Protein AF-A0A7S1DIB3-F1 (afdb_monomer_lite)

InterPro domains:
  IPR046807 Tra1, HEAT repeat central region [PF20175] (2-139)

Secondary structure (DSSP, 8-state):
-HHHHHHH-GGGGHHHHHHHH-TTTHHHHHHHHHHHHHHTTTHHHHS-HHHHHHHHHHHHHHHHHHHH-GGGHHHHGGGHHHHHHHHHHHHHHSS-HHHHHHHHHHHHHHHHS-TT-HHHHHHHHHHHHHHHHHHHHHH-

Sequence (140 aa):
ALFDHIVDRETFILIPQHFLTNQAVTRVFTEILLQFLVGRMKDLSTGSRQETTTMLNLFKIAFSAVSTIPENESVLRPHIRSVVGSCLRHAMQEKRPVHYYMLLKTLFRAVSSGGKFELLMKEFISLLKSLLDSLTKLLS

Radius of gyration: 15.3 Å; chains: 1; bounding box: 34×34×46 Å

Organism: Hemiselmis andersenii (NCBI:txid464988)

Foldseek 3Di:
DLLVVCLVPVVSVVVLLVQCPDPVRNQVSLLVLLVVLLVCVVCCQVPDPSSVVSSLVSLLSSLVSVLPPVSNVVSCQVCVCSLLVSLVVCLVPGPCNVSSVSSVVSNVCSQVVRPPNVVSVVVVVVVVVVVVVVVVVVVD

pLDDT: mean 86.91, std 11.03, range [54.31, 98.06]

Structure (mmCIF, N/CA/C/O backbone):
data_AF-A0A7S1DIB3-F1
#
_entry.id   AF-A0A7S1DIB3-F1
#
loop_
_atom_site.group_PDB
_atom_site.id
_atom_site.type_symbol
_atom_site.label_atom_id
_atom_site.label_alt_id
_atom_site.label_comp_id
_atom_site.label_asym_id
_atom_site.label_entity_id
_atom_site.label_seq_id
_atom_site.pdbx_PDB_ins_code
_atom_site.Cartn_x
_atom_site.Cartn_y
_atom_site.Cartn_z
_atom_site.occupancy
_atom_site.B_iso_or_equiv
_atom_site.auth_seq_id
_atom_site.auth_comp_id
_atom_site.auth_asym_id
_atom_site.auth_atom_id
_atom_site.pdbx_PDB_model_num
ATOM 1 N N . ALA A 1 1 ? -12.441 -9.715 -13.730 1.00 81.06 1 ALA A N 1
ATOM 2 C CA . ALA A 1 1 ? -11.171 -8.963 -13.880 1.00 81.06 1 ALA A CA 1
ATOM 3 C C . ALA A 1 1 ? -10.004 -9.759 -13.271 1.00 81.06 1 ALA A C 1
ATOM 5 O O . ALA A 1 1 ? -10.258 -10.762 -12.615 1.00 81.06 1 ALA A O 1
ATOM 6 N N . LEU A 1 2 ? -8.734 -9.372 -13.490 1.00 93.06 2 LEU A N 1
ATOM 7 C CA . LEU A 1 2 ? -7.560 -10.082 -12.928 1.00 93.06 2 LEU A CA 1
ATOM 8 C C . LEU A 1 2 ? -7.652 -10.237 -11.400 1.00 93.06 2 LEU A C 1
ATOM 10 O O . LEU A 1 2 ? -7.355 -11.303 -10.879 1.00 93.06 2 LEU A O 1
ATOM 14 N N . PHE A 1 3 ? -8.119 -9.196 -10.706 1.00 96.44 3 PHE A N 1
ATOM 15 C CA . PHE A 1 3 ? -8.331 -9.213 -9.258 1.00 96.44 3 PHE A CA 1
ATOM 16 C C . PHE A 1 3 ? -9.203 -10.388 -8.798 1.00 96.44 3 PHE A C 1
ATOM 18 O O . PHE A 1 3 ? -8.784 -11.123 -7.912 1.00 96.44 3 PHE A O 1
ATOM 25 N N . ASP A 1 4 ? -10.353 -10.609 -9.439 1.00 96.31 4 ASP A N 1
ATOM 26 C CA . ASP A 1 4 ? -11.293 -11.674 -9.056 1.00 96.31 4 ASP A CA 1
ATOM 27 C C . ASP A 1 4 ? -10.637 -13.057 -9.167 1.00 96.31 4 ASP A C 1
ATOM 29 O O . ASP A 1 4 ? -10.749 -13.887 -8.274 1.00 96.31 4 ASP A O 1
ATOM 33 N N . HIS A 1 5 ? -9.822 -13.264 -10.205 1.00 97.25 5 HIS A N 1
ATOM 34 C CA . HIS A 1 5 ? -9.094 -14.521 -10.360 1.00 97.25 5 HIS A CA 1
ATOM 35 C C . HIS A 1 5 ? -7.984 -14.702 -9.310 1.00 97.25 5 HIS A C 1
ATOM 37 O O . HIS A 1 5 ? -7.658 -15.835 -8.971 1.00 97.25 5 HIS A O 1
ATOM 43 N N . ILE A 1 6 ? -7.395 -13.616 -8.793 1.00 97.62 6 ILE A N 1
ATOM 44 C CA . ILE A 1 6 ? -6.430 -13.678 -7.679 1.00 97.62 6 ILE A CA 1
ATOM 45 C C . ILE A 1 6 ? -7.154 -13.974 -6.360 1.00 97.62 6 ILE A C 1
ATOM 47 O O . ILE A 1 6 ? -6.626 -14.712 -5.532 1.00 97.62 6 ILE A O 1
ATOM 51 N N . VAL A 1 7 ? -8.357 -13.423 -6.164 1.00 96.81 7 VAL A N 1
ATOM 52 C CA . VAL A 1 7 ? -9.221 -13.739 -5.014 1.00 96.81 7 VAL A CA 1
ATOM 53 C C . VAL A 1 7 ? -9.575 -15.226 -4.999 1.00 96.81 7 VAL A C 1
ATOM 55 O O . VAL A 1 7 ? -9.482 -15.853 -3.945 1.00 96.81 7 VAL A O 1
ATOM 58 N N . ASP A 1 8 ? -9.897 -15.798 -6.159 1.00 96.94 8 ASP A N 1
ATOM 59 C CA . ASP A 1 8 ? -10.214 -17.222 -6.289 1.00 96.94 8 ASP A CA 1
ATOM 60 C C . ASP A 1 8 ? -8.973 -18.123 -6.184 1.00 96.94 8 ASP A C 1
ATOM 62 O O . ASP A 1 8 ? -9.049 -19.246 -5.680 1.00 96.94 8 ASP A O 1
ATOM 66 N N . ARG A 1 9 ? -7.821 -17.660 -6.688 1.00 96.12 9 ARG A N 1
ATOM 67 C CA . ARG A 1 9 ? -6.570 -18.428 -6.753 1.00 96.12 9 ARG A CA 1
ATOM 68 C C . ARG A 1 9 ? -5.373 -17.566 -6.371 1.00 96.12 9 ARG A C 1
ATOM 70 O O . ARG A 1 9 ? -4.808 -16.859 -7.205 1.00 96.12 9 ARG A O 1
ATOM 77 N N . GLU A 1 10 ? -4.905 -17.725 -5.134 1.00 92.12 10 GLU A N 1
ATOM 78 C CA . GLU A 1 10 ? -3.795 -16.934 -4.581 1.00 92.12 10 GLU A CA 1
ATOM 79 C C . GLU A 1 10 ? -2.522 -16.986 -5.447 1.00 92.12 10 GLU A C 1
ATOM 81 O O . GLU A 1 10 ? -1.830 -15.981 -5.591 1.00 92.12 10 GLU A O 1
ATOM 86 N N . THR A 1 11 ? -2.243 -18.111 -6.117 1.00 96.25 11 THR A N 1
ATOM 87 C CA . THR A 1 11 ? -1.084 -18.268 -7.016 1.00 96.25 11 THR A CA 1
ATOM 88 C C . THR A 1 11 ? -1.052 -17.256 -8.161 1.00 96.25 11 THR A C 1
ATOM 90 O O . THR A 1 11 ? 0.017 -16.961 -8.691 1.00 96.25 11 THR A O 1
ATOM 93 N N . PHE A 1 12 ? -2.195 -16.693 -8.560 1.00 97.50 12 PHE A N 1
ATOM 94 C CA . PHE A 1 12 ? -2.243 -15.696 -9.630 1.00 97.50 12 PHE A CA 1
ATOM 95 C C . PHE A 1 12 ? -1.667 -14.344 -9.215 1.00 97.50 12 PHE A C 1
ATOM 97 O O . PHE A 1 12 ? -1.413 -13.515 -10.086 1.00 97.50 12 PHE A O 1
ATOM 104 N N . ILE A 1 13 ? -1.362 -14.135 -7.929 1.00 97.31 13 ILE A N 1
ATOM 105 C CA . ILE A 1 13 ? -0.602 -12.968 -7.472 1.00 97.31 13 ILE A CA 1
ATOM 106 C C . ILE A 1 13 ? 0.810 -12.900 -8.079 1.00 97.31 13 ILE A C 1
ATOM 108 O O . ILE A 1 13 ? 1.403 -11.825 -8.152 1.00 97.31 13 ILE A O 1
ATOM 112 N N . LEU A 1 14 ? 1.331 -14.021 -8.587 1.00 97.31 14 LEU A N 1
ATOM 113 C CA . LEU A 1 14 ? 2.598 -14.050 -9.316 1.00 97.31 14 LEU A CA 1
ATOM 114 C C . LEU A 1 14 ? 2.546 -13.201 -10.593 1.00 97.31 14 LEU A C 1
ATOM 116 O O . LEU A 1 14 ? 3.552 -12.610 -10.969 1.00 97.31 14 LEU A O 1
ATOM 120 N N . ILE A 1 15 ? 1.376 -13.073 -11.229 1.00 97.88 15 ILE A N 1
ATOM 121 C CA . ILE A 1 15 ? 1.193 -12.266 -12.444 1.00 97.88 15 ILE A CA 1
ATOM 122 C C . ILE A 1 15 ? 1.523 -10.785 -12.177 1.00 97.88 15 ILE A C 1
ATOM 124 O O . ILE A 1 15 ? 2.460 -10.277 -12.797 1.00 97.88 15 ILE A O 1
ATOM 128 N N . PRO A 1 16 ? 0.841 -10.070 -11.250 1.00 97.75 16 PRO A N 1
ATOM 129 C CA . PRO A 1 16 ? 1.215 -8.699 -10.920 1.00 97.75 16 PRO A CA 1
ATOM 130 C C . PRO A 1 16 ? 2.635 -8.605 -10.355 1.00 97.75 16 PRO A C 1
ATOM 132 O O . PRO A 1 16 ? 3.334 -7.640 -10.648 1.00 97.75 16 PRO A O 1
ATOM 135 N N . GLN A 1 17 ? 3.104 -9.602 -9.598 1.00 97.00 17 GLN A N 1
ATOM 136 C CA . GLN A 1 17 ? 4.470 -9.602 -9.075 1.00 97.00 17 GLN A CA 1
ATOM 137 C C . GLN A 1 17 ? 5.527 -9.600 -10.192 1.00 97.00 17 GLN A C 1
ATOM 139 O O . GLN A 1 17 ? 6.489 -8.842 -10.098 1.00 97.00 17 GLN A O 1
ATOM 144 N N . HIS A 1 18 ? 5.340 -10.375 -11.263 1.00 97.50 18 HIS A N 1
ATOM 145 C CA . HIS A 1 18 ? 6.241 -10.367 -12.420 1.00 97.50 18 HIS A CA 1
ATOM 146 C C . HIS A 1 18 ? 6.255 -9.020 -13.151 1.00 97.50 18 HIS A C 1
ATOM 148 O O . HIS A 1 18 ? 7.317 -8.562 -13.570 1.00 97.50 18 HIS A O 1
ATOM 154 N N . PHE A 1 19 ? 5.107 -8.350 -13.278 1.00 97.62 19 PHE A N 1
ATOM 155 C CA . PHE A 1 19 ? 5.066 -7.002 -13.853 1.00 97.62 19 PHE A CA 1
ATOM 156 C C . PHE A 1 19 ? 5.786 -5.976 -12.972 1.00 97.62 19 PHE A C 1
ATOM 158 O O . PHE A 1 19 ? 6.489 -5.110 -13.488 1.00 97.62 19 PHE A O 1
ATOM 165 N N . LEU A 1 20 ? 5.666 -6.097 -11.648 1.00 96.94 20 LEU A N 1
ATOM 166 C CA . LEU A 1 20 ? 6.334 -5.212 -10.694 1.00 96.94 20 LEU A CA 1
ATOM 167 C C . LEU A 1 20 ? 7.860 -5.384 -10.666 1.00 96.94 20 LEU A C 1
ATOM 169 O O . LEU A 1 20 ? 8.558 -4.433 -10.326 1.00 96.94 20 LEU A O 1
ATOM 173 N N . THR A 1 21 ? 8.398 -6.551 -11.027 1.00 94.94 21 THR A N 1
ATOM 174 C CA . THR A 1 21 ? 9.855 -6.778 -11.084 1.00 94.94 21 THR A CA 1
ATOM 175 C C . THR A 1 21 ? 10.465 -6.529 -12.464 1.00 94.94 21 THR A C 1
ATOM 177 O O . THR A 1 21 ? 11.684 -6.423 -12.583 1.00 94.94 21 THR A O 1
ATOM 180 N N . ASN A 1 22 ? 9.649 -6.408 -13.513 1.00 95.44 22 ASN A N 1
ATOM 181 C CA . ASN A 1 22 ? 10.124 -6.148 -14.868 1.00 95.44 22 ASN A CA 1
ATOM 182 C C . ASN A 1 22 ? 10.383 -4.648 -15.090 1.00 95.44 22 ASN A C 1
ATOM 184 O O . ASN A 1 22 ? 9.447 -3.855 -15.178 1.00 95.44 22 ASN A O 1
ATOM 188 N N . GLN A 1 23 ? 11.653 -4.264 -15.256 1.00 92.56 23 GLN A N 1
ATOM 189 C CA . GLN A 1 23 ? 12.078 -2.867 -15.426 1.00 92.56 23 GLN A CA 1
ATOM 190 C C . GLN A 1 23 ? 11.394 -2.128 -16.587 1.00 92.56 23 GLN A C 1
ATOM 192 O O . GLN A 1 23 ? 11.192 -0.921 -16.492 1.00 92.56 23 GLN A O 1
ATOM 197 N N . ALA A 1 24 ? 10.989 -2.827 -17.652 1.00 95.44 24 ALA A N 1
ATOM 198 C CA . ALA A 1 24 ? 10.349 -2.195 -18.805 1.00 95.44 24 ALA A CA 1
ATOM 199 C C . ALA A 1 24 ? 8.937 -1.663 -18.498 1.00 95.44 24 ALA A C 1
ATOM 201 O O . ALA A 1 24 ? 8.457 -0.756 -19.173 1.00 95.44 24 ALA A O 1
ATOM 202 N N . VAL A 1 25 ? 8.257 -2.234 -17.499 1.00 96.69 25 VAL A N 1
ATOM 203 C CA . VAL A 1 25 ? 6.827 -1.981 -17.234 1.00 96.69 25 VAL A CA 1
ATOM 204 C C . VAL A 1 25 ? 6.510 -1.685 -15.769 1.00 96.69 25 VAL A C 1
ATOM 206 O O . VAL A 1 25 ? 5.416 -1.208 -15.475 1.00 96.69 25 VAL A O 1
ATOM 209 N N . THR A 1 26 ? 7.458 -1.906 -14.854 1.00 96.31 26 THR A N 1
ATOM 210 C CA . THR A 1 26 ? 7.278 -1.786 -13.398 1.00 96.31 26 THR A CA 1
ATOM 211 C C . THR A 1 26 ? 6.676 -0.449 -12.980 1.00 96.31 26 THR A C 1
ATOM 213 O O . THR A 1 26 ? 5.721 -0.430 -12.206 1.00 96.31 26 THR A O 1
ATOM 216 N N . ARG A 1 27 ? 7.138 0.665 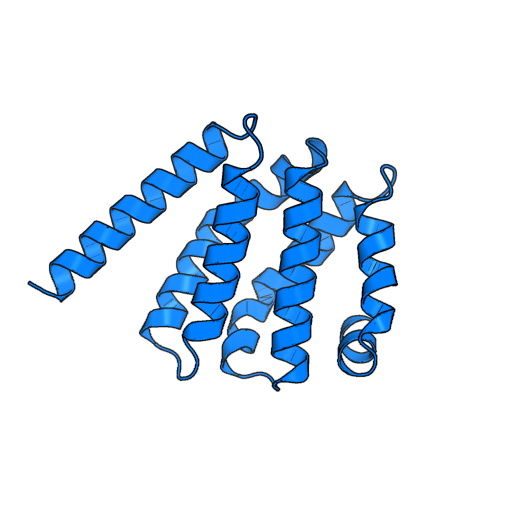-13.560 1.00 95.50 27 ARG A N 1
ATOM 217 C CA . ARG A 1 27 ? 6.648 2.008 -13.225 1.00 95.50 27 ARG A CA 1
ATOM 218 C C . ARG A 1 27 ? 5.171 2.184 -13.566 1.00 95.50 27 ARG A C 1
ATOM 220 O O . ARG A 1 27 ? 4.380 2.551 -12.702 1.00 95.50 27 ARG A O 1
ATOM 227 N N . VAL A 1 28 ? 4.803 1.879 -14.810 1.00 96.94 28 VAL A N 1
ATOM 228 C CA . VAL A 1 28 ? 3.420 1.997 -15.301 1.00 96.94 28 VAL A CA 1
ATOM 229 C C . VAL A 1 28 ? 2.503 1.027 -14.562 1.00 96.94 28 VAL A C 1
ATOM 231 O O . VAL A 1 28 ? 1.401 1.388 -14.159 1.00 96.94 28 VAL A O 1
ATOM 234 N N . PHE A 1 29 ? 2.961 -0.203 -14.331 1.00 97.56 29 PHE A N 1
ATOM 235 C CA . PHE A 1 29 ? 2.153 -1.190 -13.631 1.00 97.56 29 PHE A CA 1
ATOM 236 C C . PHE A 1 29 ? 1.959 -0.843 -12.149 1.00 97.56 29 PHE A C 1
ATOM 238 O O . PHE A 1 29 ? 0.857 -1.002 -11.627 1.00 97.56 29 PHE A O 1
ATOM 245 N N . THR A 1 30 ? 2.989 -0.313 -11.481 1.00 96.81 30 THR A N 1
ATOM 246 C CA . THR A 1 30 ? 2.884 0.200 -10.105 1.00 96.81 30 THR A CA 1
ATOM 247 C C . THR A 1 30 ? 1.841 1.310 -10.022 1.00 96.81 30 THR A C 1
ATOM 249 O O . THR A 1 30 ? 1.038 1.316 -9.093 1.00 96.81 30 THR A O 1
ATOM 252 N N . GLU A 1 31 ? 1.803 2.213 -11.003 1.00 96.12 31 GLU A N 1
ATOM 253 C CA . GLU A 1 31 ? 0.827 3.305 -11.062 1.00 96.12 31 GLU A CA 1
ATOM 254 C C . GLU A 1 31 ? -0.607 2.784 -11.183 1.00 96.12 31 GLU A C 1
ATOM 256 O O . GLU A 1 31 ? -1.453 3.109 -10.348 1.00 96.12 31 GLU A O 1
ATOM 261 N N . ILE A 1 32 ? -0.862 1.909 -12.158 1.00 97.12 32 ILE A N 1
ATOM 262 C CA . ILE A 1 32 ? -2.178 1.288 -12.368 1.00 97.12 32 ILE A CA 1
ATOM 263 C C . ILE A 1 32 ? -2.624 0.535 -11.110 1.00 97.12 32 ILE A C 1
ATOM 265 O O . ILE A 1 32 ? -3.765 0.670 -10.659 1.00 97.12 32 ILE A O 1
ATOM 269 N N . LEU A 1 33 ? -1.720 -0.251 -10.521 1.00 97.50 33 LEU A N 1
ATOM 270 C CA . LEU A 1 33 ? -2.020 -1.054 -9.345 1.00 97.50 33 LEU A CA 1
ATOM 271 C C . LEU A 1 33 ? -2.322 -0.175 -8.126 1.00 97.50 33 LEU A C 1
ATOM 273 O O . LEU A 1 33 ? -3.302 -0.427 -7.428 1.00 97.50 33 LEU A O 1
ATOM 277 N N . LEU A 1 34 ? -1.527 0.867 -7.869 1.00 96.44 34 LEU A N 1
ATOM 278 C CA . LEU A 1 34 ? -1.772 1.778 -6.752 1.00 96.44 34 LEU A CA 1
ATOM 279 C C . LEU A 1 34 ? -3.079 2.553 -6.931 1.00 96.44 34 LEU A C 1
ATOM 281 O O . LEU A 1 34 ? -3.839 2.647 -5.971 1.00 96.44 34 LEU A O 1
ATOM 285 N N . GLN A 1 35 ? -3.398 3.035 -8.134 1.00 96.00 35 GLN A N 1
ATOM 286 C CA . GLN A 1 35 ? -4.685 3.688 -8.402 1.00 96.00 35 GLN A CA 1
ATOM 287 C C . GLN A 1 35 ? -5.866 2.751 -8.108 1.00 96.00 35 GLN A C 1
ATOM 289 O O . GLN A 1 35 ? -6.798 3.137 -7.397 1.00 96.00 35 GLN A O 1
ATOM 294 N N . PHE A 1 36 ? -5.796 1.501 -8.579 1.00 96.94 36 PHE A N 1
ATOM 295 C CA . PHE A 1 36 ? -6.808 0.480 -8.305 1.00 96.94 36 PHE A CA 1
ATOM 296 C C . PHE A 1 36 ? -6.966 0.204 -6.802 1.00 96.94 36 PHE A C 1
ATOM 298 O O . PHE A 1 36 ? -8.083 0.183 -6.286 1.00 96.94 36 PHE A O 1
ATOM 305 N N . LEU A 1 37 ? -5.857 0.013 -6.084 1.00 97.06 37 LEU A N 1
ATOM 306 C CA . LEU A 1 37 ? -5.879 -0.331 -4.662 1.00 97.06 37 LEU A CA 1
ATOM 307 C C . LEU A 1 37 ? -6.338 0.840 -3.782 1.00 97.06 37 LEU A C 1
ATOM 309 O O . LEU A 1 37 ? -7.149 0.648 -2.876 1.00 97.06 37 LEU A O 1
ATOM 313 N N . VAL A 1 38 ? -5.854 2.057 -4.053 1.00 95.38 38 VAL A N 1
ATOM 314 C CA . VAL A 1 38 ? -6.224 3.272 -3.308 1.00 95.38 38 VAL A CA 1
ATOM 315 C C . VAL A 1 38 ? -7.709 3.586 -3.492 1.00 95.38 38 VAL A C 1
ATOM 317 O O . VAL A 1 38 ? -8.392 3.888 -2.515 1.00 95.38 38 VAL A O 1
ATOM 320 N N . GLY A 1 39 ? -8.243 3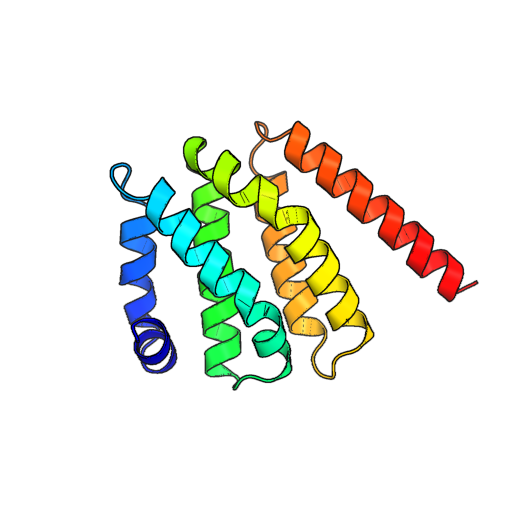.432 -4.709 1.00 95.06 39 GLY A N 1
ATOM 321 C CA . GLY A 1 39 ? -9.672 3.621 -4.988 1.00 95.06 39 GLY A CA 1
ATOM 322 C C . GLY A 1 39 ? -10.593 2.633 -4.259 1.00 95.06 39 GLY A C 1
ATOM 323 O O . GLY A 1 39 ? -11.788 2.891 -4.118 1.00 95.06 39 GLY A O 1
ATOM 324 N N . ARG A 1 40 ? -10.045 1.520 -3.758 1.00 94.19 40 ARG A N 1
ATOM 325 C CA . ARG A 1 40 ? -10.791 0.430 -3.115 1.00 94.19 40 ARG A CA 1
ATOM 326 C C . ARG A 1 40 ? -10.484 0.258 -1.631 1.00 94.19 40 ARG A C 1
ATOM 328 O O . ARG A 1 40 ? -10.888 -0.731 -1.038 1.00 94.19 40 ARG A O 1
ATOM 335 N N . MET A 1 41 ? -9.813 1.209 -0.980 1.00 93.19 41 MET A N 1
ATOM 336 C CA . MET A 1 41 ? -9.417 1.058 0.432 1.00 93.19 41 MET A CA 1
ATOM 337 C C . MET A 1 41 ? -10.581 0.801 1.402 1.00 93.19 41 MET A C 1
ATOM 339 O O . MET A 1 41 ? -10.386 0.141 2.423 1.00 93.19 41 MET A O 1
ATOM 343 N N . LYS A 1 42 ? -11.793 1.275 1.096 1.00 89.81 42 LYS A N 1
ATOM 344 C CA . LYS A 1 42 ? -13.004 0.962 1.876 1.00 89.81 42 LYS A CA 1
ATOM 345 C C . LYS A 1 42 ? -13.318 -0.544 1.906 1.00 89.81 42 LYS A C 1
ATOM 347 O O . LYS A 1 42 ? -13.840 -1.045 2.894 1.00 89.81 42 LYS A O 1
ATOM 352 N N . ASP A 1 43 ? -12.921 -1.283 0.870 1.00 91.00 43 ASP A N 1
ATOM 353 C CA . ASP A 1 43 ? -13.189 -2.716 0.743 1.00 91.00 43 ASP A CA 1
ATOM 354 C C . ASP A 1 43 ? -12.396 -3.539 1.776 1.00 91.00 43 ASP A C 1
ATOM 356 O O . ASP A 1 43 ? -12.756 -4.674 2.071 1.00 91.00 43 ASP A O 1
ATOM 360 N N . LEU A 1 44 ? -11.373 -2.961 2.421 1.00 92.81 44 LEU A N 1
ATOM 361 C CA . LEU A 1 44 ? -10.680 -3.595 3.549 1.00 92.81 44 LEU A CA 1
ATOM 362 C C . LEU A 1 44 ? -11.589 -3.774 4.781 1.00 92.81 44 LEU A C 1
ATOM 364 O O . LEU A 1 44 ? -11.349 -4.677 5.591 1.00 92.81 44 LEU A O 1
ATOM 368 N N . SER A 1 45 ? -12.624 -2.937 4.945 1.00 88.81 45 SER A N 1
ATOM 369 C CA . SER A 1 45 ? -13.614 -3.069 6.022 1.00 88.81 45 SER A CA 1
ATOM 370 C C . SER A 1 45 ? -14.903 -3.753 5.587 1.00 88.81 45 SER A C 1
ATOM 372 O O . SER A 1 45 ? -15.545 -4.388 6.432 1.00 88.81 45 SER A O 1
ATOM 374 N N . THR A 1 46 ? -15.249 -3.735 4.296 1.00 90.69 46 THR A N 1
ATOM 375 C CA . THR A 1 46 ? -16.529 -4.254 3.775 1.00 90.69 46 THR A CA 1
ATOM 376 C C . THR A 1 46 ? -16.420 -5.544 2.957 1.00 90.69 46 THR A C 1
ATOM 378 O O . THR A 1 46 ? -17.391 -6.293 2.906 1.00 90.69 46 THR A O 1
ATOM 381 N N . GLY A 1 47 ? -15.261 -5.845 2.368 1.00 90.94 47 GLY A N 1
ATOM 382 C CA . GLY A 1 47 ? -15.056 -7.003 1.493 1.00 90.94 47 GLY A CA 1
ATOM 383 C C . GLY A 1 47 ? -14.962 -8.337 2.234 1.00 90.94 47 GLY A C 1
ATOM 384 O O . GLY A 1 47 ? -14.750 -8.397 3.450 1.00 90.94 47 GLY A O 1
ATOM 385 N N . SER A 1 48 ? -15.071 -9.439 1.502 1.00 94.44 48 SER A N 1
ATOM 386 C CA . SER A 1 48 ? -14.849 -10.783 2.038 1.00 94.44 48 SER A CA 1
ATOM 387 C C . SER A 1 48 ? -13.438 -10.944 2.623 1.00 94.44 48 SER A C 1
ATOM 389 O O . SER A 1 48 ? -12.535 -10.121 2.421 1.00 94.44 48 SER A O 1
ATOM 391 N N . ARG A 1 49 ? -13.225 -12.027 3.380 1.00 93.62 49 ARG A N 1
ATOM 392 C CA . ARG A 1 49 ? -11.904 -12.344 3.941 1.00 93.62 49 ARG A CA 1
ATOM 393 C C . ARG A 1 49 ? -10.862 -12.497 2.829 1.00 93.62 49 ARG A C 1
ATOM 395 O O . ARG A 1 49 ? -9.779 -11.937 2.952 1.00 93.62 49 ARG A O 1
ATOM 402 N N . GLN A 1 50 ? -11.209 -13.200 1.752 1.00 95.44 50 GLN A N 1
ATOM 403 C CA . GLN A 1 50 ? -10.333 -13.432 0.606 1.00 95.44 50 GLN A CA 1
ATOM 404 C C . GLN A 1 50 ? -9.995 -12.123 -0.113 1.00 95.44 50 GLN A C 1
ATOM 406 O O . GLN A 1 50 ? -8.820 -11.839 -0.323 1.00 95.44 50 GLN A O 1
ATOM 411 N N . GLU A 1 51 ? -10.988 -11.279 -0.406 1.00 95.81 51 GLU A N 1
ATOM 412 C CA . GLU A 1 51 ? -10.752 -9.974 -1.042 1.00 95.81 51 GLU A CA 1
ATOM 413 C C . GLU A 1 51 ? -9.842 -9.082 -0.199 1.00 95.81 51 GLU A C 1
ATOM 415 O O . GLU A 1 51 ? -8.903 -8.479 -0.720 1.00 95.81 51 GLU A O 1
ATOM 420 N N . THR A 1 52 ? -10.076 -9.044 1.116 1.00 95.94 52 THR A N 1
ATOM 421 C CA . THR A 1 52 ? -9.254 -8.268 2.051 1.00 95.94 52 THR A CA 1
ATOM 422 C C . THR A 1 52 ? -7.806 -8.762 2.038 1.00 95.94 52 THR A C 1
ATOM 424 O O . THR A 1 52 ? -6.875 -7.962 1.928 1.00 95.94 52 THR A O 1
ATOM 427 N N . THR A 1 53 ? -7.598 -10.080 2.125 1.00 95.75 53 THR A N 1
ATOM 428 C CA . THR A 1 53 ? -6.264 -10.690 2.071 1.00 95.75 53 THR A CA 1
ATOM 429 C C . THR A 1 53 ? -5.570 -10.396 0.742 1.00 95.75 53 THR A C 1
ATOM 431 O O . THR A 1 53 ? -4.417 -9.961 0.747 1.00 95.75 53 THR A O 1
ATOM 434 N N . THR A 1 54 ? -6.271 -10.543 -0.383 1.00 97.31 54 THR A N 1
ATOM 435 C CA . THR A 1 54 ? -5.742 -10.232 -1.716 1.00 97.31 54 THR A CA 1
ATOM 436 C C . THR A 1 54 ? -5.340 -8.766 -1.828 1.00 97.31 54 THR A C 1
ATOM 438 O O . THR A 1 54 ? -4.229 -8.474 -2.268 1.00 97.31 54 THR A O 1
ATOM 441 N N . MET A 1 55 ? -6.177 -7.832 -1.371 1.00 97.38 55 MET A N 1
ATOM 442 C CA . MET A 1 55 ? -5.837 -6.408 -1.363 1.00 97.38 55 MET A CA 1
ATOM 443 C C . MET A 1 55 ? -4.584 -6.107 -0.537 1.00 97.38 55 MET A C 1
ATOM 445 O O . MET A 1 55 ? -3.694 -5.403 -1.014 1.00 97.38 55 MET A O 1
ATOM 449 N N . LEU A 1 56 ? -4.481 -6.648 0.682 1.00 97.12 56 LEU A N 1
ATOM 450 C CA . LEU A 1 56 ? -3.308 -6.448 1.540 1.00 97.12 56 LEU A CA 1
ATOM 451 C C . LEU A 1 56 ? -2.033 -7.024 0.907 1.00 97.12 56 LEU A C 1
ATOM 453 O O . LEU A 1 56 ? -0.977 -6.389 0.964 1.00 97.12 56 LEU A O 1
ATOM 457 N N . ASN A 1 57 ? -2.123 -8.191 0.266 1.00 97.56 57 ASN A N 1
ATOM 458 C CA . ASN A 1 57 ? -0.997 -8.805 -0.433 1.00 97.56 57 ASN A CA 1
ATOM 459 C C . ASN A 1 57 ? -0.579 -7.998 -1.674 1.00 97.56 57 ASN A C 1
ATOM 461 O O . ASN A 1 57 ? 0.617 -7.807 -1.898 1.00 97.56 57 ASN A O 1
ATOM 465 N N . LEU A 1 58 ? -1.535 -7.460 -2.436 1.00 98.06 58 LEU A N 1
ATOM 466 C CA . LEU A 1 58 ? -1.264 -6.584 -3.579 1.00 98.06 58 LEU A CA 1
ATOM 467 C C . LEU A 1 58 ? -0.596 -5.268 -3.148 1.00 98.06 58 LEU A C 1
ATOM 469 O O . LEU A 1 58 ? 0.401 -4.864 -3.746 1.00 98.06 58 LEU A O 1
ATOM 473 N N . PHE A 1 59 ? -1.065 -4.638 -2.065 1.00 97.69 59 PHE A N 1
ATOM 474 C CA . PHE A 1 59 ? -0.380 -3.485 -1.466 1.00 97.69 59 PHE A CA 1
ATOM 475 C C . PHE A 1 59 ? 1.048 -3.834 -1.039 1.00 97.69 59 PHE A C 1
ATOM 477 O O . PHE A 1 59 ? 1.977 -3.071 -1.295 1.00 97.69 59 PHE A O 1
ATOM 484 N N . LYS A 1 60 ? 1.244 -5.000 -0.414 1.00 96.69 60 LYS A N 1
ATOM 485 C CA . LYS A 1 60 ? 2.562 -5.457 0.041 1.00 96.69 60 LYS A CA 1
ATOM 486 C C . LYS A 1 60 ? 3.552 -5.591 -1.116 1.00 96.69 60 LYS A C 1
ATOM 488 O O . LYS A 1 60 ? 4.677 -5.112 -0.980 1.00 96.69 60 LYS A O 1
ATOM 493 N N . ILE A 1 61 ? 3.167 -6.217 -2.230 1.00 97.31 61 ILE A N 1
ATOM 494 C CA . ILE A 1 61 ? 4.066 -6.356 -3.388 1.00 97.31 61 ILE A CA 1
ATOM 495 C C . ILE A 1 61 ? 4.305 -5.011 -4.087 1.00 97.31 61 ILE A C 1
ATOM 497 O O . ILE A 1 61 ? 5.439 -4.740 -4.472 1.00 97.31 61 ILE A O 1
ATOM 501 N N . ALA A 1 62 ? 3.297 -4.133 -4.168 1.00 96.31 62 ALA A N 1
ATOM 502 C CA . ALA A 1 62 ? 3.450 -2.793 -4.740 1.00 96.31 62 ALA A CA 1
ATOM 503 C C . ALA A 1 62 ? 4.440 -1.950 -3.926 1.00 96.31 62 ALA A C 1
ATOM 505 O O . ALA A 1 62 ? 5.375 -1.370 -4.471 1.00 96.31 62 ALA A O 1
ATOM 506 N N . PHE A 1 63 ? 4.295 -1.938 -2.600 1.00 94.25 63 PHE A N 1
ATOM 507 C CA . PHE A 1 63 ? 5.223 -1.230 -1.724 1.00 94.25 63 PHE A CA 1
ATOM 508 C C . PHE A 1 63 ? 6.626 -1.839 -1.756 1.00 94.25 63 PHE A C 1
ATOM 510 O O . PHE A 1 63 ? 7.601 -1.099 -1.742 1.00 94.25 63 PHE A O 1
ATOM 517 N N . SER A 1 64 ? 6.747 -3.165 -1.873 1.00 93.12 64 SER A N 1
ATOM 518 C CA . SER A 1 64 ? 8.049 -3.813 -2.069 1.00 93.12 64 SER A CA 1
ATOM 519 C C . SER A 1 64 ? 8.725 -3.365 -3.368 1.00 93.12 64 SER A C 1
ATOM 521 O O . SER A 1 64 ? 9.936 -3.151 -3.375 1.00 93.12 64 SER A O 1
ATOM 523 N N . ALA A 1 65 ? 7.968 -3.208 -4.457 1.00 92.81 65 ALA A N 1
ATOM 524 C CA . ALA A 1 65 ? 8.490 -2.702 -5.725 1.00 92.81 65 ALA A CA 1
ATOM 525 C C . ALA A 1 65 ? 8.967 -1.249 -5.594 1.00 92.81 65 ALA A C 1
ATOM 527 O O . ALA A 1 65 ? 10.039 -0.910 -6.081 1.00 92.81 65 ALA A O 1
ATOM 528 N N . VAL A 1 66 ? 8.221 -0.409 -4.871 1.00 90.19 66 VAL A N 1
ATOM 529 C CA . VAL A 1 66 ? 8.623 0.975 -4.571 1.00 90.19 66 VAL A CA 1
ATOM 530 C C . VAL A 1 66 ? 9.903 1.028 -3.734 1.00 90.19 66 VAL A C 1
ATOM 532 O O . VAL A 1 66 ? 10.792 1.822 -4.023 1.00 90.19 66 VAL A O 1
ATOM 535 N N . SER A 1 67 ? 10.040 0.164 -2.725 1.00 86.75 67 SER A N 1
ATOM 536 C CA . SER A 1 67 ? 11.235 0.136 -1.871 1.00 86.75 67 SER A CA 1
ATOM 537 C C . SER A 1 67 ? 12.498 -0.345 -2.587 1.00 86.75 67 SER A C 1
ATOM 539 O O . SER A 1 67 ? 13.601 -0.042 -2.138 1.00 86.75 67 SER A O 1
ATOM 541 N N . THR A 1 68 ? 12.353 -1.130 -3.656 1.00 87.56 68 THR A N 1
ATOM 542 C CA . THR A 1 68 ? 13.476 -1.786 -4.347 1.00 87.56 68 THR A CA 1
ATOM 543 C C . THR A 1 68 ? 13.883 -1.086 -5.641 1.00 87.56 68 THR A C 1
ATOM 545 O O . THR A 1 68 ? 15.055 -1.143 -6.006 1.00 87.56 68 THR A O 1
ATOM 548 N N . ILE A 1 69 ? 12.950 -0.407 -6.313 1.00 87.50 69 ILE A N 1
ATOM 549 C CA . ILE A 1 69 ? 13.136 0.207 -7.633 1.00 87.50 69 ILE A CA 1
ATOM 550 C C . ILE A 1 69 ? 12.897 1.724 -7.499 1.00 87.50 69 ILE A C 1
ATOM 552 O O . ILE A 1 69 ? 11.745 2.141 -7.352 1.00 87.50 69 ILE A O 1
ATOM 556 N N . PRO A 1 70 ? 13.950 2.566 -7.522 1.00 83.69 70 PRO A N 1
ATOM 557 C CA . PRO A 1 70 ? 13.841 4.007 -7.265 1.00 83.69 70 PRO A CA 1
ATOM 558 C C . PRO A 1 70 ? 12.834 4.747 -8.156 1.00 83.69 70 PRO A C 1
ATOM 560 O O . PRO A 1 70 ? 12.159 5.669 -7.702 1.00 83.69 70 PRO A O 1
ATOM 563 N N . GLU A 1 71 ? 12.677 4.328 -9.411 1.00 84.31 71 GLU A N 1
ATOM 564 C CA . GLU A 1 71 ? 11.767 4.937 -10.387 1.00 84.31 71 GLU A CA 1
ATOM 565 C C . GLU A 1 71 ? 10.300 4.900 -9.922 1.00 84.31 71 GLU A C 1
ATOM 567 O O . GLU A 1 71 ? 9.503 5.784 -10.262 1.00 84.31 71 GLU A O 1
ATOM 572 N N . ASN A 1 72 ? 9.955 3.906 -9.099 1.00 87.25 72 ASN A N 1
ATOM 573 C CA . ASN A 1 72 ? 8.608 3.682 -8.586 1.00 87.25 72 ASN A CA 1
ATOM 574 C C . ASN A 1 72 ? 8.260 4.588 -7.393 1.00 87.25 72 ASN A C 1
ATOM 576 O O . ASN A 1 72 ? 7.081 4.761 -7.086 1.00 87.25 72 ASN A O 1
ATOM 580 N N . GLU A 1 73 ? 9.237 5.219 -6.735 1.00 84.88 73 GLU A N 1
ATOM 581 C CA . GLU A 1 73 ? 8.981 6.133 -5.611 1.00 84.88 73 GLU A CA 1
ATOM 582 C C . GLU A 1 73 ? 8.096 7.311 -6.026 1.00 84.88 73 GLU A C 1
ATOM 584 O O . GLU A 1 73 ? 7.125 7.652 -5.342 1.00 84.88 73 GLU A O 1
ATOM 589 N N . SER A 1 74 ? 8.403 7.893 -7.189 1.00 86.88 74 SER A N 1
ATOM 590 C CA . SER A 1 74 ? 7.655 9.018 -7.757 1.00 86.88 74 SER A CA 1
ATOM 591 C C . SER A 1 74 ? 6.165 8.708 -7.929 1.00 86.88 74 SER A C 1
ATOM 593 O O . SER A 1 74 ? 5.335 9.610 -7.829 1.00 86.88 74 SER A O 1
ATOM 595 N N . VAL A 1 75 ? 5.832 7.428 -8.123 1.00 91.31 75 VAL A N 1
ATOM 596 C CA . VAL A 1 75 ? 4.467 6.929 -8.287 1.00 91.31 75 VAL A CA 1
ATOM 597 C C . VAL A 1 75 ? 3.746 6.828 -6.942 1.00 91.31 75 VAL A C 1
ATOM 599 O O . VAL A 1 75 ? 2.577 7.186 -6.849 1.00 91.31 75 VAL A O 1
ATOM 602 N N . LEU A 1 76 ? 4.421 6.385 -5.874 1.00 88.44 76 LEU A N 1
ATOM 603 C CA . LEU A 1 76 ? 3.800 6.264 -4.549 1.00 88.44 76 LEU A CA 1
ATOM 604 C C . LEU A 1 76 ? 3.557 7.627 -3.892 1.00 88.44 76 LEU A C 1
ATOM 606 O O . LEU A 1 76 ? 2.535 7.817 -3.230 1.00 88.44 76 LEU A O 1
ATOM 610 N N . ARG A 1 77 ? 4.483 8.574 -4.074 1.00 85.38 77 ARG A N 1
ATOM 611 C CA . ARG A 1 77 ? 4.472 9.892 -3.423 1.00 85.38 77 ARG A CA 1
ATOM 612 C C . ARG A 1 77 ? 3.105 10.607 -3.423 1.00 85.38 77 ARG A C 1
ATOM 614 O O . ARG A 1 77 ? 2.662 10.973 -2.333 1.00 85.38 77 ARG A O 1
ATOM 621 N N . PRO A 1 78 ? 2.388 10.777 -4.554 1.00 88.88 78 PRO A N 1
ATOM 622 C CA . PRO A 1 78 ? 1.085 11.454 -4.560 1.00 88.88 78 PRO A CA 1
ATOM 623 C C . PRO A 1 78 ? -0.005 10.723 -3.756 1.00 88.88 78 PRO A C 1
ATOM 625 O O . PRO A 1 78 ? -0.974 11.347 -3.325 1.00 88.88 78 PRO A O 1
ATOM 628 N N . HIS A 1 79 ? 0.138 9.418 -3.515 1.00 89.25 79 HIS A N 1
ATOM 629 C CA . HIS A 1 79 ? -0.869 8.612 -2.826 1.00 89.25 79 HIS A CA 1
ATOM 630 C C . HIS A 1 79 ? -0.678 8.545 -1.308 1.00 89.25 79 HIS A C 1
ATOM 632 O O . HIS A 1 79 ? -1.634 8.235 -0.600 1.00 89.25 79 HIS A O 1
ATOM 638 N N . ILE A 1 80 ? 0.509 8.853 -0.775 1.00 87.19 80 ILE A N 1
ATOM 639 C CA . ILE A 1 80 ? 0.847 8.597 0.639 1.00 87.19 80 ILE A CA 1
ATOM 640 C C . ILE A 1 80 ? -0.100 9.285 1.605 1.00 87.19 80 ILE A C 1
ATOM 642 O O . ILE A 1 80 ? -0.627 8.633 2.505 1.00 87.19 80 ILE A O 1
ATOM 646 N N . ARG A 1 81 ? -0.359 10.582 1.412 1.00 85.12 81 ARG A N 1
ATOM 647 C CA . ARG A 1 81 ? -1.290 11.322 2.276 1.00 85.12 81 ARG A CA 1
ATOM 648 C C . ARG A 1 81 ? -2.677 10.693 2.269 1.00 85.12 81 ARG A C 1
ATOM 650 O O . ARG A 1 81 ? -3.278 10.544 3.329 1.00 85.12 81 ARG A O 1
ATOM 657 N N . SER A 1 82 ? -3.156 10.297 1.088 1.00 89.06 82 SER A N 1
ATOM 658 C CA . SER A 1 82 ? -4.458 9.648 0.930 1.00 89.06 82 SER A CA 1
ATOM 659 C C . SER A 1 82 ? -4.496 8.292 1.630 1.00 89.06 82 SER A C 1
ATOM 661 O O . SER A 1 82 ? -5.425 8.029 2.390 1.00 89.06 82 SER A O 1
ATOM 663 N N . VAL A 1 83 ? -3.469 7.456 1.445 1.00 91.31 83 VAL A N 1
ATOM 664 C CA . VAL A 1 83 ? -3.383 6.128 2.072 1.00 91.31 83 VAL A CA 1
ATOM 665 C C . VAL A 1 83 ? -3.329 6.253 3.589 1.00 91.31 83 VAL A C 1
ATOM 667 O O . VAL A 1 83 ? -4.129 5.632 4.280 1.00 91.31 83 VAL A O 1
ATOM 670 N N . VAL A 1 84 ? -2.431 7.085 4.121 1.00 88.75 84 VAL A N 1
ATOM 671 C CA . VAL A 1 84 ? -2.291 7.298 5.568 1.00 88.75 84 VAL A CA 1
ATOM 672 C C . VAL A 1 84 ? -3.592 7.845 6.148 1.00 88.75 84 VAL A C 1
ATOM 674 O 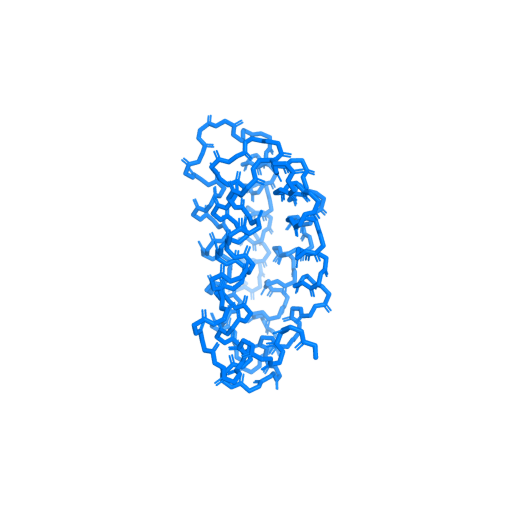O . VAL A 1 84 ? -4.151 7.245 7.065 1.00 88.75 84 VAL A O 1
ATOM 677 N N . GLY A 1 85 ? -4.118 8.930 5.573 1.00 86.12 85 GLY A N 1
ATOM 678 C CA . GLY A 1 85 ? -5.357 9.556 6.028 1.00 86.12 85 GLY A CA 1
ATOM 679 C C . GLY A 1 85 ? -6.555 8.607 5.986 1.00 86.12 85 GLY A C 1
ATOM 680 O O . GLY A 1 85 ? -7.325 8.554 6.944 1.00 86.12 85 GLY A O 1
ATOM 681 N N . SER A 1 86 ? -6.684 7.812 4.921 1.00 88.75 86 SER A N 1
ATOM 682 C CA . SER A 1 86 ? -7.751 6.816 4.785 1.00 88.75 86 SER A CA 1
ATOM 683 C C . SER A 1 86 ? -7.598 5.693 5.804 1.00 88.75 86 SER A C 1
ATOM 685 O O . SER A 1 86 ? -8.565 5.374 6.489 1.00 88.75 86 SER A O 1
ATOM 687 N N . CYS A 1 87 ? -6.394 5.136 5.977 1.00 89.88 87 CYS A N 1
ATOM 688 C CA . CYS A 1 87 ? -6.142 4.102 6.981 1.00 89.88 87 CYS A CA 1
ATOM 689 C C . CYS A 1 87 ? -6.564 4.550 8.378 1.00 89.88 87 CYS A C 1
ATOM 691 O O . CYS A 1 87 ? -7.185 3.785 9.103 1.00 89.88 87 CYS A O 1
ATOM 693 N N . LEU A 1 88 ? -6.256 5.784 8.758 1.00 84.94 88 LEU A N 1
ATOM 694 C CA . LEU A 1 88 ? -6.523 6.267 10.110 1.00 84.94 88 LEU A CA 1
ATOM 695 C C . LEU A 1 88 ? -7.983 6.627 10.313 1.00 84.94 88 LEU A C 1
ATOM 697 O O . LEU A 1 88 ? -8.565 6.244 11.322 1.00 84.94 88 LEU A O 1
ATOM 701 N N . ARG A 1 89 ? -8.591 7.291 9.326 1.00 84.44 89 ARG A N 1
ATOM 702 C CA . ARG A 1 89 ? -10.026 7.574 9.339 1.00 84.44 89 ARG A CA 1
ATOM 703 C C . ARG A 1 89 ? -10.823 6.282 9.481 1.00 84.44 89 ARG A C 1
ATOM 705 O O . ARG A 1 89 ? -11.647 6.170 10.382 1.00 84.44 89 ARG A O 1
ATOM 712 N N . HIS A 1 90 ? -10.538 5.294 8.637 1.00 85.31 90 HIS A N 1
ATOM 713 C CA . HIS A 1 90 ? -11.250 4.025 8.674 1.00 85.31 90 HIS A CA 1
ATOM 714 C C . HIS A 1 90 ? -10.894 3.190 9.913 1.00 85.31 90 HIS A C 1
ATOM 716 O O . HIS A 1 90 ? -11.775 2.556 10.481 1.00 85.31 90 HIS A O 1
ATOM 722 N N . ALA A 1 91 ? -9.658 3.239 10.417 1.00 83.06 91 ALA A N 1
ATOM 723 C CA . ALA A 1 91 ? -9.310 2.582 11.679 1.00 83.06 91 ALA A CA 1
ATOM 724 C C . ALA A 1 91 ? -10.083 3.141 12.889 1.00 83.06 91 ALA A C 1
ATOM 726 O O . ALA A 1 91 ? -10.281 2.418 13.860 1.00 83.06 91 ALA A O 1
ATOM 727 N N . MET A 1 92 ? -10.537 4.396 12.839 1.00 79.75 92 MET A N 1
ATOM 728 C CA . MET A 1 92 ? -11.351 5.003 13.900 1.00 79.75 92 MET A CA 1
ATOM 729 C C . MET A 1 92 ? -12.859 4.7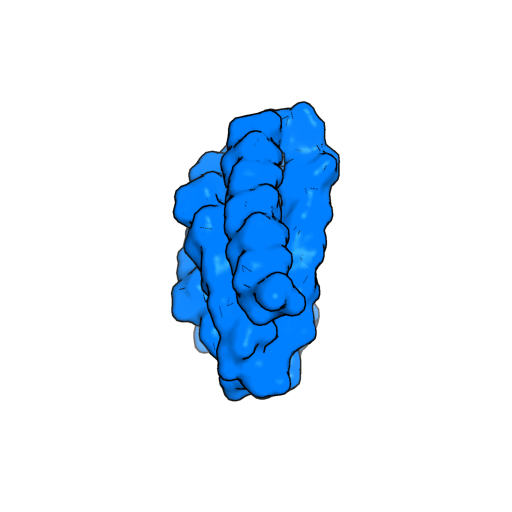59 13.747 1.00 79.75 92 MET A C 1
ATOM 731 O O . MET A 1 92 ? -13.590 4.893 14.722 1.00 79.75 92 MET A O 1
ATOM 735 N N . GLN A 1 93 ? -13.337 4.456 12.537 1.00 81.06 93 GLN A N 1
ATOM 736 C CA . GLN A 1 93 ? -14.771 4.474 12.207 1.00 81.06 93 GLN A CA 1
ATOM 737 C C . GLN A 1 93 ? -15.341 3.099 11.832 1.00 81.06 93 GLN A C 1
ATOM 739 O O . GLN A 1 93 ? -16.550 2.891 11.911 1.00 81.06 93 GLN A O 1
ATOM 744 N N . GLU A 1 94 ? -14.498 2.157 11.410 1.00 81.75 94 GLU A N 1
ATOM 745 C CA . GLU A 1 94 ? -14.940 0.902 10.803 1.00 81.75 94 GLU A CA 1
ATOM 746 C C . GLU A 1 94 ? -14.965 -0.276 11.778 1.00 81.75 94 GLU A C 1
ATOM 748 O O . GLU A 1 94 ? -14.193 -0.363 12.729 1.00 81.75 94 GLU A O 1
ATOM 753 N N . LYS A 1 95 ? -15.789 -1.279 11.451 1.00 76.12 95 LYS A N 1
ATOM 754 C CA . LYS A 1 95 ? -15.925 -2.524 12.230 1.00 76.12 95 LYS A CA 1
ATOM 755 C C . LYS A 1 95 ? -14.663 -3.397 12.244 1.00 76.12 95 LYS A C 1
ATOM 757 O O . LYS A 1 95 ? -14.523 -4.252 13.113 1.00 76.12 95 LYS A O 1
ATOM 762 N N . ARG A 1 96 ? -13.768 -3.236 11.258 1.00 79.44 96 ARG A N 1
ATOM 763 C CA . ARG A 1 96 ? -12.544 -4.047 11.086 1.00 79.44 96 ARG A CA 1
ATOM 764 C C . ARG A 1 96 ? -11.291 -3.163 10.996 1.00 79.44 96 ARG A C 1
ATOM 766 O O . ARG A 1 96 ? -10.633 -3.132 9.955 1.00 79.44 96 ARG A O 1
ATOM 773 N N . PRO A 1 97 ? -10.925 -2.454 12.078 1.00 83.69 97 PRO A N 1
ATOM 774 C CA . PRO A 1 97 ? -9.834 -1.478 12.056 1.00 83.69 97 PRO A CA 1
ATOM 775 C C . PRO A 1 97 ? -8.451 -2.126 11.873 1.00 83.69 97 PRO A C 1
ATOM 777 O O . PRO A 1 97 ? -7.533 -1.513 11.329 1.00 83.69 97 PRO A O 1
ATOM 780 N N . VAL A 1 98 ? -8.310 -3.404 12.254 1.00 87.88 98 VAL A N 1
ATOM 781 C CA . VAL A 1 98 ? -7.050 -4.163 12.171 1.00 87.88 98 VAL A CA 1
ATOM 782 C C . VAL A 1 98 ? -6.454 -4.197 10.760 1.00 87.88 98 VAL A C 1
ATOM 784 O O . VAL A 1 98 ? -5.239 -4.075 10.614 1.00 87.88 98 VAL A O 1
ATOM 787 N N . HIS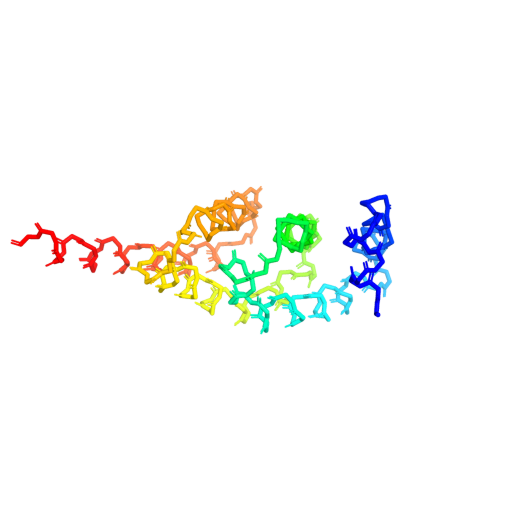 A 1 99 ? -7.276 -4.283 9.710 1.00 91.62 99 HIS A N 1
ATOM 788 C CA . HIS A 1 99 ? -6.782 -4.345 8.330 1.00 91.62 99 HIS A CA 1
ATOM 789 C C . HIS A 1 99 ? -6.109 -3.038 7.895 1.00 91.62 99 HIS A C 1
ATOM 791 O O . HIS A 1 99 ? -5.087 -3.066 7.208 1.00 91.62 99 HIS A O 1
ATOM 797 N N . TYR A 1 100 ? -6.613 -1.894 8.360 1.00 91.81 100 TYR A N 1
ATOM 798 C CA . TYR A 1 100 ? -5.992 -0.597 8.097 1.00 91.81 100 TYR A CA 1
ATOM 799 C C . TYR A 1 100 ? -4.687 -0.423 8.867 1.00 91.81 100 TYR A C 1
ATOM 801 O O . TYR A 1 100 ? -3.717 0.081 8.303 1.00 91.81 100 TYR A O 1
ATOM 809 N N . TYR A 1 101 ? -4.603 -0.912 10.109 1.00 86.88 101 TYR A N 1
ATOM 810 C CA . TYR A 1 101 ? -3.336 -0.936 10.846 1.00 86.88 101 TYR A CA 1
ATOM 811 C C . TYR A 1 101 ? -2.293 -1.840 10.178 1.00 86.88 101 TYR A C 1
ATOM 813 O O . TYR A 1 101 ? -1.119 -1.478 10.113 1.00 86.88 101 TYR A O 1
ATOM 821 N N . MET A 1 102 ? -2.699 -2.992 9.633 1.00 91.19 102 MET A N 1
ATOM 822 C CA . MET A 1 102 ? -1.807 -3.877 8.874 1.00 91.19 102 MET A CA 1
ATOM 823 C C . MET A 1 102 ? -1.279 -3.207 7.602 1.00 91.19 102 MET A C 1
ATOM 825 O O . MET A 1 102 ? -0.080 -3.294 7.313 1.00 91.19 102 MET A O 1
ATOM 829 N N . LEU A 1 103 ? -2.147 -2.514 6.859 1.00 94.31 103 LEU A N 1
ATOM 830 C CA . LEU A 1 103 ? -1.742 -1.752 5.681 1.00 94.31 103 LEU A CA 1
ATOM 831 C C . LEU A 1 103 ? -0.780 -0.623 6.062 1.00 94.31 103 LEU A C 1
ATOM 833 O O . LEU A 1 103 ? 0.285 -0.489 5.461 1.00 94.31 103 LEU A O 1
ATOM 837 N N . LEU A 1 104 ? -1.111 0.128 7.113 1.00 90.62 104 LEU A N 1
ATOM 838 C CA . LEU A 1 104 ? -0.284 1.213 7.623 1.00 90.62 104 LEU A CA 1
ATOM 839 C C . LEU A 1 104 ? 1.098 0.700 8.067 1.00 90.62 104 LEU A C 1
ATOM 841 O O . LEU A 1 104 ? 2.114 1.258 7.665 1.00 90.62 104 LEU A O 1
ATOM 845 N N . LYS A 1 105 ? 1.165 -0.423 8.795 1.00 88.31 105 LYS A N 1
ATOM 846 C CA . LYS A 1 105 ? 2.420 -1.107 9.165 1.00 88.31 105 LYS A CA 1
ATOM 847 C C . LYS A 1 105 ? 3.241 -1.523 7.943 1.00 88.31 105 LYS A C 1
ATOM 849 O O . LYS A 1 105 ? 4.468 -1.420 7.954 1.00 88.31 105 LYS A O 1
ATOM 854 N N . THR A 1 106 ? 2.579 -2.002 6.894 1.00 91.88 106 THR A N 1
ATOM 855 C CA . THR A 1 106 ? 3.248 -2.430 5.658 1.00 91.88 106 THR A CA 1
ATOM 856 C C . THR A 1 106 ? 3.829 -1.236 4.904 1.00 91.88 106 THR A C 1
ATOM 858 O O . THR A 1 106 ? 4.971 -1.314 4.452 1.00 91.88 106 THR A O 1
ATOM 861 N N . LEU A 1 107 ? 3.099 -0.117 4.856 1.00 90.56 107 LEU A N 1
ATOM 862 C CA . LEU A 1 107 ? 3.589 1.156 4.327 1.00 90.56 107 LEU A CA 1
ATOM 863 C C . LEU A 1 107 ? 4.777 1.681 5.146 1.00 90.56 107 LEU A C 1
ATOM 865 O O . LEU A 1 107 ? 5.808 1.998 4.559 1.00 90.56 107 LEU A O 1
ATOM 869 N N . PHE A 1 108 ? 4.674 1.697 6.485 1.00 84.69 108 PHE A N 1
ATOM 870 C CA . PHE A 1 108 ? 5.766 2.102 7.385 1.00 84.69 108 PHE A CA 1
ATOM 871 C C . PHE A 1 108 ? 7.055 1.370 7.040 1.00 84.69 108 PHE A C 1
ATOM 873 O O . PHE A 1 108 ? 8.080 1.993 6.776 1.00 84.69 108 PHE A O 1
ATOM 880 N N . ARG A 1 109 ? 6.993 0.038 6.976 1.00 86.06 109 ARG A N 1
ATOM 881 C CA . ARG A 1 109 ? 8.169 -0.771 6.664 1.00 86.06 109 ARG A CA 1
ATOM 882 C C . ARG A 1 109 ? 8.762 -0.406 5.307 1.00 86.06 109 ARG A C 1
ATOM 884 O O . ARG A 1 109 ? 9.976 -0.277 5.220 1.00 86.06 109 ARG A O 1
ATOM 891 N N . ALA A 1 110 ? 7.940 -0.251 4.273 1.00 85.00 110 ALA A N 1
ATOM 892 C CA . ALA A 1 110 ? 8.408 0.033 2.917 1.00 85.00 110 ALA A CA 1
ATOM 893 C C . ALA A 1 110 ? 9.114 1.392 2.800 1.00 85.00 110 ALA A C 1
ATOM 895 O O . ALA A 1 110 ? 10.151 1.508 2.150 1.00 85.00 110 ALA A O 1
ATOM 896 N N . VAL A 1 111 ? 8.579 2.400 3.483 1.00 80.38 111 VAL A N 1
ATOM 897 C CA . VAL A 1 111 ? 9.112 3.764 3.481 1.00 80.38 111 VAL A CA 1
ATOM 898 C C . VAL A 1 111 ? 10.380 3.871 4.338 1.00 80.38 111 VAL A C 1
ATOM 900 O O . VAL A 1 111 ? 11.326 4.548 3.948 1.00 80.38 111 VAL A O 1
ATOM 903 N N . SER A 1 112 ? 10.455 3.145 5.459 1.00 75.56 112 SER A N 1
ATOM 904 C CA . SER A 1 112 ? 11.608 3.188 6.374 1.00 75.56 112 SER A CA 1
ATOM 905 C C . SER A 1 112 ? 12.787 2.290 5.986 1.00 75.56 112 SER A C 1
ATOM 907 O O . SER A 1 112 ? 13.881 2.489 6.502 1.00 75.56 112 SER A O 1
ATOM 909 N N . SER A 1 113 ? 12.598 1.298 5.112 1.00 70.62 113 SER A N 1
ATOM 910 C CA . SER A 1 113 ? 13.668 0.355 4.729 1.00 70.62 113 SER A CA 1
ATOM 911 C C . SER A 1 113 ? 14.547 0.832 3.565 1.00 70.62 113 SER A C 1
ATOM 913 O O . SER A 1 113 ? 15.608 0.256 3.335 1.00 70.62 113 SER A O 1
ATOM 915 N N . GLY A 1 114 ? 14.165 1.906 2.868 1.00 60.62 114 GLY A N 1
ATOM 916 C CA . GLY A 1 114 ? 14.970 2.519 1.813 1.00 60.62 114 GLY A CA 1
ATOM 917 C C . GLY A 1 114 ? 15.571 3.839 2.277 1.00 60.62 114 GLY A C 1
ATOM 918 O O . GLY A 1 114 ? 14.917 4.873 2.173 1.00 60.62 114 GLY A O 1
ATOM 919 N N . GLY A 1 115 ? 16.831 3.841 2.728 1.00 55.81 115 GLY A N 1
ATOM 920 C CA . GLY A 1 115 ? 17.575 5.042 3.165 1.00 55.81 115 GLY A CA 1
ATOM 921 C C . GLY A 1 115 ? 17.756 6.155 2.111 1.00 55.81 115 GLY A C 1
ATOM 922 O O . GLY A 1 115 ? 18.551 7.060 2.316 1.00 55.81 115 GLY A O 1
ATOM 923 N N . LYS A 1 116 ? 17.038 6.087 0.983 1.00 58.84 116 LYS A N 1
ATOM 924 C CA . LYS A 1 116 ? 17.021 7.051 -0.126 1.00 58.84 116 LYS A CA 1
ATOM 925 C C . LYS A 1 116 ? 15.776 7.949 -0.139 1.00 58.84 116 LYS A C 1
ATOM 927 O O . LYS A 1 116 ? 15.743 8.913 -0.892 1.00 58.84 116 LYS A O 1
ATOM 932 N N . PHE A 1 117 ? 14.774 7.673 0.697 1.00 65.25 117 PHE A N 1
ATOM 933 C CA . PHE A 1 117 ? 13.459 8.318 0.626 1.00 65.25 117 PHE A CA 1
ATOM 934 C C . PHE A 1 117 ? 13.259 9.402 1.689 1.00 65.25 117 PHE A C 1
ATOM 936 O O . PHE A 1 117 ? 12.231 9.450 2.361 1.00 65.25 117 PHE A O 1
ATOM 943 N N . GLU A 1 118 ? 14.246 10.283 1.880 1.00 65.12 118 GLU A N 1
ATOM 944 C CA . GLU A 1 118 ? 14.213 11.283 2.958 1.00 65.12 118 GLU A CA 1
ATOM 945 C C . GLU A 1 118 ? 12.991 12.207 2.911 1.00 65.12 118 GLU A C 1
ATOM 947 O O . GLU A 1 118 ? 12.415 12.518 3.952 1.00 65.12 118 GLU A O 1
ATOM 952 N N . LEU A 1 119 ? 12.588 12.667 1.722 1.00 67.06 119 LEU A N 1
ATOM 953 C CA . LEU A 1 119 ? 11.438 13.566 1.571 1.00 67.06 119 LEU A CA 1
ATOM 954 C C . LEU A 1 119 ? 10.131 12.859 1.928 1.00 67.06 119 LEU A C 1
ATOM 956 O O . LEU A 1 119 ? 9.281 13.423 2.615 1.00 67.06 119 LEU A O 1
ATOM 960 N N . LEU A 1 120 ? 10.013 11.608 1.500 1.00 65.94 120 LEU A N 1
ATOM 961 C CA . LEU A 1 120 ? 8.861 10.751 1.727 1.00 65.94 120 LEU A CA 1
ATOM 962 C C . LEU A 1 120 ? 8.764 10.354 3.210 1.00 65.94 120 LEU A C 1
ATOM 964 O O . LEU A 1 120 ? 7.696 10.452 3.810 1.00 65.94 120 LEU A O 1
ATOM 968 N N . MET A 1 121 ? 9.898 10.034 3.840 1.00 67.44 121 MET A N 1
ATOM 969 C CA . MET A 1 121 ? 10.033 9.836 5.287 1.00 67.44 121 MET A CA 1
ATOM 970 C C . MET A 1 121 ? 9.682 11.100 6.082 1.00 67.44 121 MET A C 1
ATOM 972 O O . MET A 1 121 ? 8.952 11.005 7.064 1.00 67.44 121 MET A O 1
ATOM 976 N N . LYS A 1 122 ? 10.153 12.287 5.675 1.00 73.31 122 LYS A N 1
ATOM 977 C CA . LYS A 1 122 ? 9.832 13.566 6.340 1.00 73.31 122 LYS A CA 1
ATOM 978 C C . LYS A 1 122 ? 8.339 13.875 6.278 1.00 73.31 122 LYS A C 1
ATOM 980 O O . LYS A 1 122 ? 7.733 14.197 7.300 1.00 73.31 122 LYS A O 1
ATOM 985 N N . GLU A 1 123 ? 7.740 13.742 5.098 1.00 70.62 123 GLU A N 1
ATOM 986 C CA . GLU A 1 123 ? 6.301 13.925 4.892 1.00 70.62 123 GLU A CA 1
ATOM 987 C C . GLU A 1 123 ? 5.489 12.957 5.758 1.00 70.62 123 GLU A C 1
ATOM 989 O O . GLU A 1 123 ? 4.527 13.337 6.421 1.00 70.62 123 GLU A O 1
ATOM 994 N N . PHE A 1 124 ? 5.937 11.714 5.829 1.00 68.94 124 PHE A N 1
ATOM 995 C CA . PHE A 1 124 ? 5.295 10.671 6.601 1.00 68.94 124 PHE A CA 1
ATOM 996 C C . PHE A 1 124 ? 5.435 10.826 8.122 1.00 68.94 124 PHE A C 1
ATOM 998 O O . PHE A 1 124 ? 4.450 10.669 8.842 1.00 68.94 124 PHE A O 1
ATOM 1005 N N . ILE A 1 125 ? 6.620 11.193 8.621 1.00 73.62 125 ILE A N 1
ATOM 1006 C CA . ILE A 1 125 ? 6.851 11.524 10.037 1.00 73.62 125 ILE A CA 1
ATOM 1007 C C . ILE A 1 125 ? 5.977 12.714 10.451 1.00 73.62 125 ILE A C 1
ATOM 1009 O O . ILE A 1 125 ? 5.385 12.698 11.530 1.00 73.62 125 ILE A O 1
ATOM 1013 N N . SER A 1 126 ? 5.858 13.729 9.589 1.00 77.88 126 SER A N 1
ATOM 1014 C CA . SER A 1 126 ? 4.990 14.883 9.838 1.00 77.88 126 SER A CA 1
ATOM 1015 C C . SER A 1 126 ? 3.522 14.470 9.980 1.00 77.88 126 SER A C 1
ATOM 1017 O O . SER A 1 126 ? 2.864 14.899 10.931 1.00 77.88 126 SER A O 1
ATOM 1019 N N . LEU A 1 127 ? 3.029 13.585 9.104 1.00 70.75 127 LEU A N 1
ATOM 1020 C CA . LEU A 1 127 ? 1.681 13.025 9.223 1.00 70.75 127 LEU A CA 1
ATOM 1021 C C . LEU A 1 127 ? 1.522 12.276 10.547 1.00 70.75 127 LEU A C 1
ATOM 1023 O O . LEU A 1 127 ? 0.615 12.594 11.310 1.00 70.75 127 LEU A O 1
ATOM 1027 N N . LEU A 1 128 ? 2.422 11.335 10.851 1.00 71.94 128 LEU A N 1
ATOM 1028 C CA . LEU A 1 128 ? 2.412 10.560 12.096 1.00 71.94 128 LEU A CA 1
ATOM 1029 C C . LEU A 1 128 ? 2.311 11.444 13.341 1.00 71.94 128 LEU A C 1
ATOM 1031 O O . LEU A 1 128 ? 1.492 11.177 14.217 1.00 71.94 128 LEU A O 1
ATOM 1035 N N . LYS A 1 129 ? 3.128 12.499 13.408 1.00 78.31 129 LYS A N 1
ATOM 1036 C CA . LYS A 1 129 ? 3.134 13.428 14.539 1.00 78.31 129 LYS A CA 1
ATOM 1037 C C . LYS A 1 129 ? 1.800 14.161 14.666 1.00 78.31 129 LYS A C 1
ATOM 1039 O O . LYS A 1 129 ? 1.197 14.133 15.731 1.00 78.31 129 LYS A O 1
ATOM 1044 N N . SER A 1 130 ? 1.287 14.702 13.559 1.00 73.12 130 SER A N 1
ATOM 1045 C CA . SER A 1 130 ? -0.027 15.360 13.527 1.00 73.12 130 SER A CA 1
ATOM 1046 C C . SER A 1 130 ? -1.162 14.443 13.994 1.00 73.12 130 SER A C 1
ATOM 1048 O O . SER A 1 130 ? -2.145 14.910 14.572 1.00 73.12 130 SER A O 1
ATOM 1050 N N . LEU A 1 131 ? -1.056 13.145 13.724 1.00 68.88 131 LEU A N 1
ATOM 1051 C CA . LEU A 1 131 ? -2.057 12.153 14.102 1.00 68.88 131 LEU A CA 1
ATOM 1052 C C . LEU A 1 131 ? -1.961 11.773 15.571 1.00 68.88 131 LEU A C 1
ATOM 1054 O O . LEU A 1 131 ? -2.987 11.712 16.241 1.00 68.88 131 LEU A O 1
ATOM 1058 N N . LEU A 1 132 ? -0.745 11.561 16.075 1.00 71.44 132 LEU A N 1
ATOM 1059 C CA . LEU A 1 132 ? -0.504 11.293 17.489 1.00 71.44 132 LEU A CA 1
ATOM 1060 C C . LEU A 1 132 ? -1.004 12.460 18.350 1.00 71.44 132 LEU A C 1
ATOM 1062 O O . LEU A 1 132 ? -1.698 12.241 19.341 1.00 71.44 132 LEU A O 1
ATOM 1066 N N . ASP A 1 133 ? -0.733 13.694 17.920 1.00 75.25 133 ASP A N 1
ATOM 1067 C CA . ASP A 1 133 ? -1.210 14.907 18.587 1.00 75.25 133 ASP A CA 1
ATOM 1068 C C . ASP A 1 133 ? -2.747 14.980 18.588 1.00 75.25 133 ASP A C 1
ATOM 1070 O O . ASP A 1 133 ? -3.356 15.345 19.593 1.00 75.25 133 ASP A O 1
ATOM 1074 N N . SER A 1 134 ? -3.394 14.597 17.482 1.00 68.94 134 SER A N 1
ATOM 1075 C CA . SER A 1 134 ? -4.861 14.583 17.375 1.00 68.94 134 SER A CA 1
ATOM 1076 C C . SER A 1 134 ? -5.501 13.501 18.249 1.00 68.94 134 SER A C 1
ATOM 1078 O O . SER A 1 134 ? -6.514 13.756 18.892 1.00 68.94 134 SER A O 1
ATOM 1080 N N . LEU A 1 135 ? -4.903 12.307 18.311 1.00 65.81 135 LEU A N 1
ATOM 1081 C CA . LEU A 1 135 ? -5.363 11.216 19.174 1.00 65.81 135 LEU A CA 1
ATOM 1082 C C . LEU A 1 135 ? -5.178 11.551 20.655 1.00 65.81 135 LEU A C 1
ATOM 1084 O O . LEU A 1 135 ? -6.071 11.289 21.452 1.00 65.81 135 LEU A O 1
ATOM 1088 N N . THR A 1 136 ? -4.054 12.173 21.014 1.00 69.94 136 THR A N 1
ATOM 1089 C CA . THR A 1 136 ? -3.778 12.591 22.395 1.00 69.94 136 THR A CA 1
ATOM 1090 C C . THR A 1 136 ? -4.818 13.601 22.874 1.00 69.94 136 THR A C 1
ATOM 1092 O O . THR A 1 136 ? -5.346 13.443 23.967 1.00 69.94 136 THR A O 1
ATOM 1095 N N . LYS A 1 137 ? -5.190 14.573 22.028 1.00 69.19 137 LYS A N 1
ATOM 1096 C CA . LYS A 1 137 ? -6.246 15.559 22.326 1.00 69.19 137 LYS A CA 1
ATOM 1097 C C . LYS A 1 137 ? -7.647 14.965 22.486 1.00 69.19 137 LYS A C 1
ATOM 1099 O O . LYS A 1 137 ? -8.491 15.599 23.099 1.00 69.19 137 LYS A O 1
ATOM 1104 N N . LEU A 1 138 ? -7.923 13.808 21.885 1.00 61.06 138 LEU A N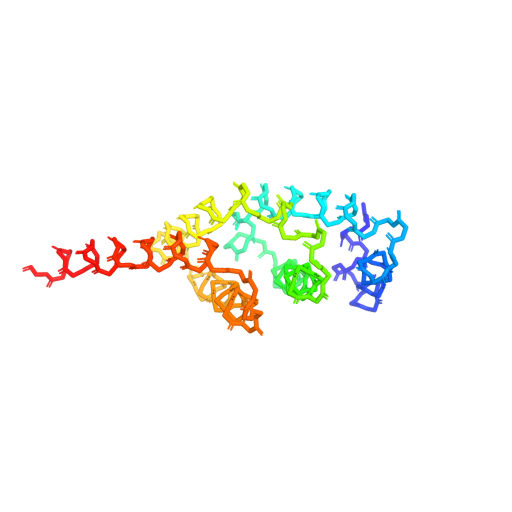 1
ATOM 1105 C CA . LEU A 1 138 ? -9.214 13.122 22.022 1.00 61.06 138 LEU A CA 1
ATOM 1106 C C . LEU A 1 138 ? -9.292 12.262 23.291 1.00 61.06 138 LEU A C 1
ATOM 1108 O O . LEU A 1 138 ? -10.386 11.876 23.693 1.00 61.06 138 LEU A O 1
ATOM 1112 N N . LEU A 1 139 ? -8.141 11.922 23.874 1.00 62.19 139 LEU A N 1
ATOM 1113 C CA . LEU A 1 139 ? -8.016 11.089 25.072 1.00 62.19 139 LEU A CA 1
ATOM 1114 C C . LEU A 1 139 ? -7.792 11.909 26.355 1.00 62.19 139 LEU A C 1
ATOM 1116 O O . LEU A 1 139 ? -7.856 11.338 27.443 1.00 62.19 139 LEU A O 1
ATOM 1120 N N . SER A 1 140 ? -7.501 13.206 26.221 1.00 54.31 140 SER A N 1
ATOM 1121 C CA . SER A 1 140 ? -7.376 14.197 27.300 1.00 54.31 140 SER A CA 1
ATOM 1122 C C . SER A 1 140 ? -8.684 14.940 27.533 1.00 54.31 140 SER A C 1
ATOM 1124 O O . SER A 1 140 ? -9.051 15.119 28.711 1.00 54.31 140 SER A O 1
#